Protein AF-A0A2A4X1M7-F1 (afdb_monomer_lite)

Sequence (142 aa):
MALDKPILQVSHPSKVPGHSMHGDWALPGRQYSYIALLDLAKKHMPGKQAETIRFSDICAKPGDWFGEDDFSGRRYEAAEAKYPGILIHAMPNPCDRAYRMVDGRRRMEKLRRSGLEAGKFFVLEFEDCKEFIFDFLVEEDT

Organism: NCBI:txid2030880

Foldseek 3Di:
DPDPDDAAEAQDQVPDQFFWAADQRHAVPAHTKGFNVVVLCVPPVVVFFWDKDFPVQEDEQDLCNPPDRVCDDDNLVPQALVDAFEWEAPGDGNVPHRTYGRTCPSSVVVCVVVVHGIGIHGYHYPVSRVVRMGGHHHDDDD

Secondary structure (DSSP, 8-state):
----PPPEEESSGGGSSSEEEEGGGPPTT-SEEEE-HHHHHHHH-TTPPPEEEEGGGEE---TTTTSS-TTSHHHHHT--TTS-EEEEET---TT--SEEEEE-HHHHHHHHHTT-SEEEEEEEEHHHHGGGEEEEEEPP--

pLDDT: mean 91.74, std 11.04, range [36.56, 98.75]

Radius of gyration: 15.41 Å; chains: 1; bounding box: 39×28×46 Å

Structure (mmCIF, N/CA/C/O backbone):
data_AF-A0A2A4X1M7-F1
#
_entry.id   AF-A0A2A4X1M7-F1
#
loop_
_atom_site.group_PDB
_atom_site.id
_atom_site.type_symbol
_atom_site.label_atom_id
_atom_site.label_alt_id
_atom_site.label_comp_id
_atom_site.label_asym_id
_atom_site.label_entity_id
_atom_site.label_seq_id
_atom_site.pdbx_PDB_ins_code
_atom_site.Cartn_x
_atom_site.Cartn_y
_atom_site.Cartn_z
_atom_site.occupancy
_atom_site.B_iso_or_equiv
_atom_site.auth_seq_id
_atom_site.auth_comp_id
_atom_site.auth_asym_id
_atom_site.auth_atom_id
_atom_site.pdbx_PDB_model_num
ATOM 1 N N . MET A 1 1 ? -9.992 9.495 -25.592 1.00 36.56 1 MET A N 1
ATOM 2 C CA . MET A 1 1 ? -8.634 9.638 -26.155 1.00 36.56 1 MET A CA 1
ATOM 3 C C . MET A 1 1 ? -7.669 9.222 -25.064 1.00 36.56 1 MET A C 1
ATOM 5 O O . MET A 1 1 ? -7.683 9.853 -24.014 1.00 36.56 1 MET A O 1
ATOM 9 N N . ALA A 1 2 ? -6.946 8.116 -25.242 1.00 41.75 2 ALA A N 1
ATOM 10 C CA . ALA A 1 2 ? -5.880 7.756 -24.315 1.00 41.75 2 ALA A CA 1
ATOM 11 C C . ALA A 1 2 ? -4.795 8.826 -24.462 1.00 41.75 2 ALA A C 1
ATOM 13 O O . ALA A 1 2 ? -4.277 9.031 -25.555 1.00 41.75 2 ALA A O 1
ATOM 14 N N . LEU A 1 3 ? -4.548 9.589 -23.400 1.00 46.81 3 LEU A N 1
ATOM 15 C CA . LEU A 1 3 ? -3.364 10.433 -23.336 1.00 46.81 3 LEU A CA 1
ATOM 16 C C . LEU A 1 3 ? -2.173 9.477 -23.378 1.00 46.81 3 LEU A C 1
ATOM 18 O O . LEU A 1 3 ? -2.014 8.699 -22.437 1.00 46.81 3 LEU A O 1
ATOM 22 N N . ASP A 1 4 ? -1.393 9.519 -24.462 1.00 57.06 4 ASP A N 1
ATOM 23 C CA . ASP A 1 4 ? -0.066 8.901 -24.556 1.00 57.06 4 ASP A CA 1
ATOM 24 C C . ASP A 1 4 ? 0.813 9.535 -23.475 1.00 57.06 4 ASP A C 1
ATOM 26 O O . ASP A 1 4 ? 1.529 10.516 -23.688 1.00 57.06 4 ASP A O 1
ATOM 30 N N . LYS A 1 5 ? 0.678 9.038 -22.246 1.00 64.25 5 LYS A N 1
ATOM 31 C CA . LYS A 1 5 ? 1.596 9.371 -21.171 1.00 64.25 5 LYS A CA 1
ATOM 32 C C . LYS A 1 5 ? 2.895 8.640 -21.499 1.00 64.25 5 LYS A C 1
ATOM 34 O O . LYS A 1 5 ? 2.849 7.423 -21.681 1.00 64.25 5 LYS A O 1
ATOM 39 N N . PRO A 1 6 ? 4.029 9.350 -21.596 1.00 75.25 6 PRO A N 1
ATOM 40 C CA . PRO A 1 6 ? 5.301 8.702 -21.860 1.00 75.25 6 PRO A CA 1
ATOM 41 C C . PRO A 1 6 ? 5.562 7.642 -20.787 1.00 75.25 6 PRO A C 1
ATOM 43 O O . PRO A 1 6 ? 5.338 7.887 -19.598 1.00 75.25 6 PRO A O 1
ATOM 46 N N . ILE A 1 7 ? 6.008 6.462 -21.218 1.00 84.69 7 ILE A N 1
ATOM 47 C CA . ILE A 1 7 ? 6.389 5.381 -20.308 1.00 84.69 7 ILE A CA 1
ATOM 48 C C . ILE A 1 7 ? 7.577 5.870 -19.476 1.00 84.69 7 ILE A C 1
ATOM 50 O O . ILE A 1 7 ? 8.584 6.319 -20.024 1.00 84.69 7 ILE A O 1
ATOM 54 N N . LEU A 1 8 ? 7.447 5.809 -18.151 1.00 89.00 8 LEU A N 1
ATOM 55 C CA . LEU A 1 8 ? 8.491 6.252 -17.232 1.00 89.00 8 LEU A CA 1
ATOM 56 C C . LEU A 1 8 ? 9.697 5.308 -17.325 1.00 89.00 8 LEU A C 1
ATOM 58 O O . LEU A 1 8 ? 9.526 4.098 -17.235 1.00 89.00 8 LEU A O 1
ATOM 62 N N . GLN A 1 9 ? 10.906 5.850 -17.447 1.00 91.62 9 GLN A N 1
ATOM 63 C CA . GLN A 1 9 ? 12.154 5.089 -17.342 1.00 91.62 9 GLN A CA 1
ATOM 64 C C . GLN A 1 9 ? 12.781 5.338 -15.968 1.00 91.62 9 GLN A C 1
ATOM 66 O O . GLN A 1 9 ? 12.820 6.479 -15.501 1.00 91.62 9 GLN A O 1
ATOM 71 N N . VAL A 1 10 ? 13.210 4.276 -15.287 1.00 90.81 10 VAL A N 1
ATOM 72 C CA . VAL A 1 10 ? 13.863 4.360 -13.974 1.00 90.81 10 VAL A CA 1
ATOM 73 C C . VAL A 1 10 ? 15.043 3.403 -13.884 1.00 90.81 10 VAL A C 1
ATOM 75 O O . VAL A 1 10 ? 14.971 2.286 -14.376 1.00 90.81 10 VAL A O 1
ATOM 78 N N . SER A 1 11 ? 16.079 3.775 -13.138 1.00 89.75 11 SER A N 1
ATOM 79 C CA . SER A 1 11 ? 17.215 2.884 -12.858 1.00 89.75 11 SER A CA 1
ATOM 80 C C . SER A 1 11 ? 16.906 1.766 -11.856 1.00 89.75 11 SER A C 1
ATOM 82 O O . SER A 1 11 ? 17.645 0.798 -11.743 1.00 89.75 11 SER A O 1
ATOM 84 N N . HIS A 1 12 ? 15.820 1.881 -11.082 1.00 87.69 12 HIS A N 1
ATOM 85 C CA . HIS A 1 12 ? 15.408 0.840 -10.140 1.00 87.69 12 HIS A CA 1
ATOM 86 C C . HIS A 1 12 ? 13.903 0.935 -9.822 1.00 87.69 12 HIS A C 1
ATOM 88 O O . HIS A 1 12 ? 13.392 2.050 -9.665 1.00 87.69 12 HIS A O 1
ATOM 94 N N . PRO A 1 13 ? 13.172 -0.183 -9.608 1.00 86.44 13 PRO A N 1
ATOM 95 C CA . PRO A 1 13 ? 11.740 -0.158 -9.276 1.00 86.44 13 PRO A CA 1
ATOM 96 C C . PRO A 1 13 ? 11.361 0.651 -8.027 1.00 86.44 13 PRO A C 1
ATOM 98 O O . PRO A 1 13 ? 10.203 1.026 -7.861 1.00 86.44 13 PRO A O 1
ATOM 101 N N . SER A 1 14 ? 12.308 0.928 -7.126 1.00 85.38 14 SER A N 1
ATOM 102 C CA . SER A 1 14 ? 12.088 1.785 -5.948 1.00 85.38 14 SER A CA 1
ATOM 103 C C . SER A 1 14 ? 12.047 3.288 -6.269 1.00 85.38 14 SER A C 1
ATOM 105 O O . SER A 1 14 ? 11.759 4.084 -5.375 1.00 85.38 14 SER A O 1
ATOM 107 N N . LYS A 1 15 ? 12.336 3.684 -7.516 1.00 88.19 15 LYS A N 1
ATOM 108 C CA . LYS A 1 15 ? 12.396 5.084 -7.971 1.00 88.19 15 LYS A CA 1
ATOM 109 C C . LYS A 1 15 ? 11.111 5.581 -8.635 1.00 88.19 15 LYS A C 1
ATOM 111 O O . LYS A 1 15 ? 11.032 6.754 -8.984 1.00 88.19 15 LYS A O 1
ATOM 116 N N . VAL A 1 16 ? 10.101 4.727 -8.794 1.00 90.88 16 VAL A N 1
ATOM 117 C CA . VAL A 1 16 ? 8.795 5.147 -9.325 1.00 90.88 16 VAL A CA 1
ATOM 118 C C . VAL A 1 16 ? 8.044 6.027 -8.311 1.00 90.88 16 VAL A C 1
ATOM 120 O O . VAL A 1 16 ? 8.191 5.831 -7.100 1.00 90.88 16 VAL A O 1
ATOM 123 N N . PRO A 1 17 ? 7.197 6.973 -8.758 1.00 86.06 17 PRO A N 1
ATOM 124 C CA . PRO A 1 17 ? 6.463 7.873 -7.870 1.00 86.06 17 PRO A CA 1
ATOM 125 C C . PRO A 1 17 ? 5.220 7.192 -7.268 1.00 86.06 17 PRO A C 1
ATOM 127 O O . PRO A 1 17 ? 4.080 7.573 -7.537 1.00 86.06 17 PRO A O 1
ATOM 130 N N . GLY A 1 18 ? 5.433 6.167 -6.439 1.00 90.62 18 GLY A N 1
ATOM 131 C CA . GLY A 1 18 ? 4.369 5.499 -5.693 1.00 90.62 18 GLY A CA 1
ATOM 132 C C . GLY A 1 18 ? 4.628 4.018 -5.434 1.00 90.62 18 GLY A C 1
ATOM 133 O O . GLY A 1 18 ? 5.715 3.629 -5.010 1.00 90.62 18 GLY A O 1
ATOM 134 N N . HIS A 1 19 ? 3.605 3.188 -5.638 1.00 93.44 19 HIS A N 1
ATOM 135 C CA . HIS A 1 19 ? 3.683 1.755 -5.361 1.00 93.44 19 HIS A CA 1
ATOM 136 C C . HIS A 1 19 ? 4.081 0.980 -6.618 1.00 93.44 19 HIS A C 1
ATOM 138 O O . HIS A 1 19 ? 3.260 0.821 -7.517 1.00 93.44 19 HIS A O 1
ATOM 144 N N . SER A 1 20 ? 5.317 0.479 -6.673 1.00 94.88 20 SER A N 1
ATOM 145 C CA . SER A 1 20 ? 5.778 -0.383 -7.768 1.00 94.88 20 SER A CA 1
ATOM 146 C C . SER A 1 20 ? 5.126 -1.767 -7.733 1.00 94.88 20 SER A C 1
ATOM 148 O O . SER A 1 20 ? 4.873 -2.322 -6.666 1.00 94.88 20 SER A O 1
ATOM 150 N N . MET A 1 21 ? 4.879 -2.355 -8.896 1.00 94.75 21 MET A N 1
ATOM 151 C CA . MET A 1 21 ? 4.230 -3.651 -9.087 1.00 94.75 21 MET A CA 1
ATOM 152 C C . MET A 1 21 ? 4.971 -4.403 -10.192 1.00 94.75 21 MET A C 1
ATOM 154 O O . MET A 1 21 ? 4.917 -4.021 -11.360 1.00 94.75 21 MET A O 1
ATOM 158 N N . HIS A 1 22 ? 5.703 -5.440 -9.795 1.00 93.94 22 HIS A N 1
ATOM 159 C CA . HIS A 1 22 ? 6.518 -6.293 -10.661 1.00 93.94 22 HIS A CA 1
ATOM 160 C C . HIS A 1 22 ? 6.724 -7.660 -9.990 1.00 93.94 22 HIS A C 1
ATOM 162 O O . HIS A 1 22 ? 6.436 -7.805 -8.796 1.00 93.94 22 HIS A O 1
ATOM 168 N N . GLY A 1 23 ? 7.222 -8.654 -10.735 1.00 93.44 23 GLY A N 1
ATOM 169 C CA . GLY A 1 23 ? 7.370 -10.030 -10.236 1.00 93.44 23 GLY A CA 1
ATOM 170 C C . GLY A 1 23 ? 6.030 -10.590 -9.747 1.00 93.44 23 GLY A C 1
ATOM 171 O O . GLY A 1 23 ? 5.004 -10.350 -10.376 1.00 93.44 23 GLY A O 1
ATOM 172 N N . ASP A 1 24 ? 6.008 -11.224 -8.575 1.00 94.06 24 ASP A N 1
ATOM 173 C CA . ASP A 1 24 ? 4.777 -11.752 -7.954 1.00 94.06 24 ASP A CA 1
ATOM 174 C C . ASP A 1 24 ? 3.714 -10.674 -7.657 1.00 94.06 24 ASP A C 1
ATOM 176 O O . ASP 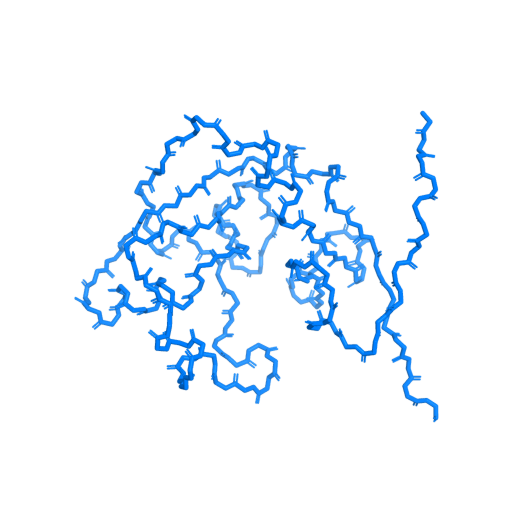A 1 24 ? 2.542 -10.970 -7.428 1.00 94.06 24 ASP A O 1
ATOM 180 N N . TRP A 1 25 ? 4.111 -9.398 -7.654 1.00 94.94 25 TRP A N 1
ATOM 181 C CA . TRP A 1 25 ? 3.227 -8.252 -7.427 1.00 94.94 25 TRP A CA 1
ATOM 182 C C . TRP A 1 25 ? 2.741 -7.601 -8.721 1.00 94.94 25 TRP A C 1
ATOM 184 O O . TRP A 1 25 ? 1.973 -6.634 -8.660 1.00 94.94 25 TRP A O 1
ATOM 194 N N . ALA A 1 26 ? 3.163 -8.098 -9.880 1.00 95.56 26 ALA A N 1
ATOM 195 C CA . ALA A 1 26 ? 2.687 -7.640 -11.174 1.00 95.56 26 ALA A CA 1
ATOM 196 C C . ALA A 1 26 ? 1.159 -7.754 -11.301 1.00 95.56 26 ALA A C 1
ATOM 198 O O . ALA A 1 26 ? 0.503 -8.557 -10.633 1.00 95.56 26 ALA A O 1
ATOM 199 N N . LEU A 1 27 ? 0.584 -6.922 -12.166 1.00 95.00 27 LEU A N 1
ATOM 200 C CA . LEU A 1 27 ? -0.792 -7.102 -12.616 1.00 95.00 27 LEU A CA 1
ATOM 201 C C . LEU A 1 27 ? -0.820 -8.067 -13.808 1.00 95.00 27 LEU A C 1
ATOM 203 O O . LEU A 1 27 ? 0.144 -8.096 -14.576 1.00 95.00 27 LEU A O 1
ATOM 207 N N . PRO A 1 28 ? -1.914 -8.824 -14.011 1.00 93.38 28 PRO A N 1
ATOM 208 C CA . PRO A 1 28 ? -2.042 -9.699 -15.170 1.00 93.38 28 PRO A CA 1
ATOM 209 C C . PRO A 1 28 ? -1.768 -8.950 -16.480 1.00 93.38 28 PRO A C 1
ATOM 211 O O . PRO A 1 28 ? -2.354 -7.899 -16.740 1.00 93.38 28 PRO A O 1
ATOM 214 N N . GLY A 1 29 ? -0.850 -9.484 -17.287 1.00 92.81 29 GLY A N 1
ATOM 215 C CA . GLY A 1 29 ? -0.455 -8.890 -18.567 1.00 92.81 29 GLY A CA 1
ATOM 216 C C . GLY A 1 29 ? 0.482 -7.679 -18.475 1.00 92.81 29 GLY A C 1
ATOM 217 O O . GLY A 1 29 ? 0.720 -7.046 -19.499 1.00 92.81 29 GLY A O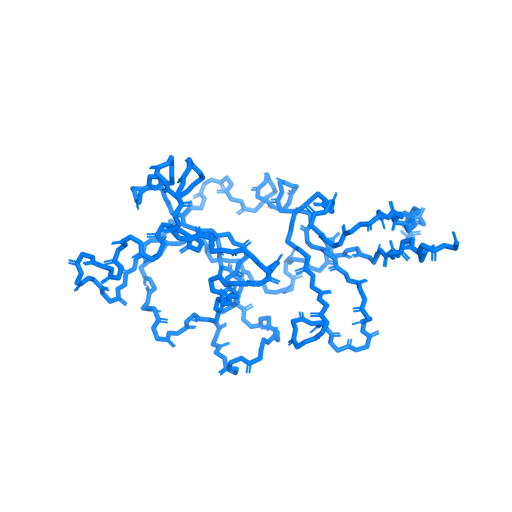 1
ATOM 218 N N . ARG A 1 30 ? 1.025 -7.341 -17.294 1.00 93.12 30 ARG A N 1
ATOM 219 C CA . ARG A 1 30 ? 1.965 -6.220 -17.114 1.00 93.12 30 ARG A CA 1
ATOM 220 C C . ARG A 1 30 ? 3.245 -6.673 -16.426 1.00 93.12 30 ARG A C 1
ATOM 222 O O . ARG A 1 30 ? 3.188 -7.175 -15.312 1.00 93.12 30 ARG A O 1
ATOM 229 N N . GLN A 1 31 ? 4.402 -6.442 -17.044 1.00 91.94 31 GLN A N 1
ATOM 230 C CA . GLN A 1 31 ? 5.694 -6.787 -16.436 1.00 91.94 31 GLN A CA 1
ATOM 231 C C . GLN A 1 31 ? 6.093 -5.794 -15.330 1.00 91.94 31 GLN A C 1
ATOM 233 O O . GLN A 1 31 ? 6.424 -6.201 -14.216 1.00 91.94 31 GLN A O 1
ATOM 238 N N . TYR A 1 32 ? 6.010 -4.495 -15.630 1.00 94.19 32 TYR A N 1
ATOM 239 C CA . TYR A 1 32 ? 6.382 -3.399 -14.738 1.00 94.19 32 TYR A CA 1
ATOM 240 C C . TYR A 1 32 ? 5.308 -2.317 -14.771 1.00 94.19 32 TYR A C 1
ATOM 242 O O . TYR A 1 32 ? 5.045 -1.709 -15.806 1.00 94.19 32 TYR A O 1
ATOM 250 N N . SER A 1 33 ? 4.680 -2.069 -13.625 1.00 95.56 33 SER A N 1
ATOM 251 C CA . SER A 1 33 ? 3.691 -1.000 -13.476 1.00 95.56 33 SER A CA 1
ATOM 252 C C . SER A 1 33 ? 3.761 -0.369 -12.093 1.00 95.56 33 SER A C 1
ATOM 254 O O . SER A 1 33 ? 4.283 -0.964 -11.152 1.00 95.56 33 SER A O 1
ATOM 256 N N . TYR A 1 34 ? 3.259 0.847 -11.935 1.00 96.06 34 TYR A N 1
ATOM 257 C CA . TYR A 1 34 ? 3.179 1.499 -10.634 1.00 96.06 34 TYR A CA 1
ATOM 258 C C . TYR A 1 34 ? 1.854 2.228 -10.456 1.00 96.06 34 TYR A C 1
ATOM 260 O O . TYR A 1 34 ? 1.209 2.621 -11.425 1.00 96.06 34 TYR A O 1
ATOM 268 N N . ILE A 1 35 ? 1.463 2.412 -9.197 1.00 96.19 35 ILE A N 1
ATOM 269 C CA . ILE A 1 35 ? 0.315 3.238 -8.819 1.00 96.19 35 ILE A CA 1
ATOM 270 C C . ILE A 1 35 ? 0.830 4.604 -8.381 1.00 96.19 35 ILE A C 1
ATOM 272 O O . ILE A 1 35 ? 1.604 4.679 -7.421 1.00 96.19 35 ILE A O 1
ATOM 276 N N . ALA A 1 36 ? 0.377 5.675 -9.033 1.00 95.81 36 ALA A N 1
ATOM 277 C CA . ALA A 1 36 ? 0.648 7.053 -8.619 1.00 95.81 36 ALA A CA 1
ATOM 278 C C . ALA A 1 36 ? -0.143 7.404 -7.343 1.00 95.81 36 ALA A C 1
ATOM 280 O O . ALA A 1 36 ? -1.188 8.054 -7.385 1.00 95.81 36 ALA A O 1
ATOM 281 N N . LEU A 1 37 ? 0.344 6.936 -6.188 1.00 93.75 37 LEU A N 1
ATOM 282 C CA . LEU A 1 37 ? -0.393 6.978 -4.918 1.00 93.75 37 LEU A CA 1
ATOM 283 C C . LEU A 1 37 ? -0.795 8.381 -4.473 1.00 93.75 37 LEU A C 1
ATOM 285 O O . LEU A 1 37 ? -1.867 8.542 -3.899 1.00 93.75 37 LEU A O 1
ATOM 289 N N . LEU A 1 38 ? 0.047 9.388 -4.717 1.00 93.69 38 LEU A N 1
ATOM 290 C CA . LEU A 1 38 ? -0.264 10.758 -4.315 1.00 93.69 38 LEU A CA 1
ATOM 291 C C . LEU A 1 38 ? -1.479 11.302 -5.077 1.00 93.69 38 LEU A C 1
ATOM 293 O O . LEU A 1 38 ? -2.339 11.940 -4.476 1.00 93.69 38 LEU A O 1
ATOM 297 N N . ASP A 1 39 ? -1.562 11.033 -6.379 1.00 95.44 39 ASP A N 1
ATOM 298 C CA . ASP A 1 39 ? -2.664 11.502 -7.220 1.00 95.44 39 ASP A CA 1
ATOM 299 C C . ASP A 1 39 ? -3.947 10.719 -6.930 1.00 95.44 39 ASP A C 1
ATOM 301 O O . ASP A 1 39 ? -5.014 11.318 -6.774 1.00 95.44 39 ASP A O 1
ATOM 305 N N . LEU A 1 40 ? -3.821 9.402 -6.735 1.00 95.38 40 LEU A N 1
ATOM 306 C CA . LEU A 1 40 ? -4.913 8.542 -6.281 1.00 95.38 40 LEU A CA 1
ATOM 307 C C . LEU A 1 40 ? -5.491 9.041 -4.946 1.00 95.38 40 LEU A C 1
ATOM 309 O O . LEU A 1 40 ? -6.701 9.235 -4.815 1.00 95.38 40 LEU A O 1
ATOM 313 N N . ALA A 1 41 ? -4.624 9.305 -3.963 1.00 94.69 41 ALA A N 1
ATOM 314 C CA . ALA A 1 41 ? -5.020 9.794 -2.647 1.00 94.69 41 ALA A CA 1
ATOM 315 C C . ALA A 1 41 ? -5.707 11.162 -2.732 1.00 94.69 41 ALA A C 1
ATOM 317 O O . ALA A 1 41 ? -6.769 11.351 -2.140 1.00 94.69 41 ALA A O 1
ATOM 318 N N . LYS A 1 42 ? -5.152 12.105 -3.505 1.00 95.75 42 LYS A N 1
ATOM 319 C CA . LYS A 1 42 ? -5.754 13.432 -3.712 1.00 95.75 42 LYS A CA 1
ATOM 320 C C . LYS A 1 42 ? -7.164 13.351 -4.294 1.00 95.75 42 LYS A C 1
ATOM 322 O O . LYS A 1 42 ? -8.002 14.161 -3.909 1.00 95.75 42 LYS A O 1
ATOM 327 N N . LYS A 1 43 ? -7.424 12.403 -5.200 1.00 96.62 43 LYS A N 1
ATOM 328 C CA . LYS A 1 43 ? -8.739 12.255 -5.838 1.00 96.62 43 LYS A CA 1
ATOM 329 C C . LYS A 1 43 ? -9.752 11.529 -4.949 1.00 96.62 43 LYS A C 1
ATOM 331 O O . LYS A 1 43 ? -10.887 11.984 -4.857 1.00 96.62 43 LYS A O 1
ATOM 336 N N . HIS A 1 44 ? -9.362 10.435 -4.292 1.00 95.44 44 HIS A N 1
ATOM 337 C CA . HIS A 1 44 ? -10.327 9.512 -3.671 1.00 95.44 44 HIS A CA 1
ATOM 338 C C . HIS A 1 44 ? -10.377 9.529 -2.138 1.00 95.44 44 HIS A C 1
ATOM 340 O O . HIS A 1 44 ? -11.292 8.946 -1.556 1.00 95.44 44 HIS A O 1
ATOM 346 N N . MET A 1 45 ? -9.420 10.160 -1.455 1.00 94.94 45 MET A N 1
ATOM 347 C CA . MET A 1 45 ? -9.405 10.203 0.014 1.00 94.94 45 MET A CA 1
ATOM 348 C C . MET A 1 45 ? -10.098 11.407 0.675 1.00 94.94 45 MET A C 1
ATOM 350 O O . MET A 1 45 ? -10.477 11.253 1.839 1.00 94.94 45 MET A O 1
ATOM 354 N N . PRO A 1 46 ? -10.293 12.586 0.044 1.00 96.25 46 PRO A N 1
ATOM 355 C CA . PRO A 1 46 ? -10.998 13.688 0.697 1.00 96.25 46 PRO A CA 1
ATOM 356 C C . PRO A 1 46 ? -12.379 13.272 1.227 1.00 96.25 46 PRO A C 1
ATOM 358 O O . PRO A 1 46 ? -13.203 12.733 0.496 1.00 96.25 46 PRO A O 1
ATOM 361 N N . GLY A 1 47 ? -12.622 13.495 2.523 1.00 95.44 47 GLY A N 1
ATOM 362 C CA . GLY A 1 47 ? -13.880 13.138 3.197 1.00 95.44 47 GLY A CA 1
ATOM 363 C C . GLY A 1 47 ? -14.068 11.645 3.500 1.00 95.44 47 GLY A C 1
ATOM 364 O O . GLY A 1 47 ? -15.001 11.287 4.221 1.00 95.44 47 GLY A O 1
ATOM 365 N N . LYS A 1 48 ? -13.183 10.770 3.012 1.00 96.31 48 LYS A N 1
ATOM 366 C CA . LYS A 1 48 ? -13.253 9.331 3.265 1.00 96.31 48 LYS A CA 1
ATOM 367 C C . LYS A 1 48 ? -12.840 9.014 4.701 1.00 96.31 48 LYS A C 1
ATOM 369 O O . LYS A 1 48 ? -11.902 9.601 5.235 1.00 96.31 48 LYS A O 1
ATOM 374 N N . GLN A 1 49 ? -13.534 8.067 5.324 1.00 97.38 49 GLN A N 1
ATOM 375 C CA . GLN A 1 49 ? -13.212 7.581 6.665 1.00 97.38 49 GLN A CA 1
ATOM 376 C C . GLN A 1 49 ? -12.360 6.315 6.585 1.00 97.38 49 GLN A C 1
ATOM 378 O O . GLN A 1 49 ? -12.508 5.517 5.662 1.00 97.38 49 GLN A O 1
ATOM 383 N N . ALA A 1 50 ? -11.464 6.140 7.554 1.00 97.88 50 ALA A N 1
ATOM 384 C CA . ALA A 1 50 ? -10.649 4.938 7.644 1.00 97.88 50 ALA A CA 1
ATOM 385 C C . ALA A 1 50 ? -11.416 3.789 8.316 1.00 97.88 50 ALA A C 1
ATOM 387 O O . ALA A 1 50 ? -12.033 3.943 9.376 1.00 97.88 50 ALA A O 1
ATOM 388 N N . GLU A 1 51 ? -11.293 2.607 7.734 1.00 98.31 51 GLU A N 1
ATOM 389 C CA . GLU A 1 51 ? -11.940 1.374 8.166 1.00 98.31 51 GLU A CA 1
ATOM 390 C C . GLU A 1 51 ? -10.980 0.525 8.998 1.00 98.31 51 GLU A C 1
ATOM 392 O O . GLU A 1 51 ? -9.761 0.607 8.843 1.00 98.31 51 GLU A O 1
ATOM 397 N N . THR A 1 52 ? -11.518 -0.274 9.923 1.00 98.56 52 THR A N 1
ATOM 398 C CA . THR A 1 52 ? -10.709 -1.241 10.677 1.00 98.56 52 THR A CA 1
ATOM 399 C C . THR A 1 52 ? -10.620 -2.536 9.881 1.00 98.56 52 THR A C 1
ATOM 401 O O . THR A 1 52 ? -11.636 -3.200 9.708 1.00 98.56 52 THR A O 1
ATOM 404 N N . ILE A 1 53 ? -9.418 -2.915 9.451 1.00 98.69 53 ILE A N 1
ATOM 405 C CA . ILE A 1 53 ? -9.180 -4.121 8.647 1.00 98.69 53 ILE A CA 1
ATOM 406 C C . ILE A 1 53 ? -8.243 -5.060 9.404 1.00 98.69 53 ILE A C 1
ATOM 408 O O . ILE A 1 53 ? -7.247 -4.613 9.988 1.00 98.69 53 ILE A O 1
ATOM 412 N N . ARG A 1 54 ? -8.559 -6.360 9.403 1.00 98.62 54 ARG A N 1
ATOM 413 C CA . ARG A 1 54 ? -7.705 -7.391 10.006 1.00 98.62 54 ARG A CA 1
ATOM 414 C C . ARG A 1 54 ? -6.476 -7.623 9.145 1.00 98.62 54 ARG A C 1
ATOM 416 O O . ARG A 1 54 ? -6.557 -7.689 7.922 1.00 98.62 54 ARG A O 1
ATOM 423 N N . PHE A 1 55 ? -5.333 -7.831 9.780 1.00 98.44 55 PHE A N 1
ATOM 424 C CA . PHE A 1 55 ? -4.072 -8.069 9.079 1.00 98.44 55 PHE A CA 1
ATOM 425 C C . PHE A 1 55 ? -4.048 -9.403 8.320 1.00 98.44 55 PHE A C 1
ATOM 427 O O . PHE A 1 55 ? -3.293 -9.543 7.358 1.00 98.44 55 PHE A O 1
ATOM 434 N N . SER A 1 56 ? -4.891 -10.368 8.706 1.00 98.00 56 SER A N 1
ATOM 435 C CA . SER A 1 56 ? -5.105 -11.619 7.963 1.00 98.00 56 SER A CA 1
ATOM 436 C C . SER A 1 56 ? -5.662 -11.393 6.559 1.00 98.00 56 SER A C 1
ATOM 438 O O . SER A 1 56 ? -5.367 -12.170 5.657 1.00 98.00 56 SER A O 1
ATOM 440 N N . ASP A 1 57 ? -6.416 -10.310 6.367 1.00 98.56 57 ASP A N 1
ATOM 441 C CA . ASP A 1 57 ? -7.153 -10.027 5.134 1.00 98.56 57 ASP A CA 1
ATOM 442 C C . ASP A 1 57 ? -6.313 -9.182 4.150 1.00 98.56 57 ASP A C 1
ATOM 444 O O . ASP A 1 57 ? -6.750 -8.888 3.038 1.00 98.56 57 ASP A O 1
ATOM 448 N N . ILE A 1 58 ? -5.089 -8.799 4.541 1.00 98.62 58 ILE A N 1
ATOM 449 C CA . ILE A 1 58 ? -4.218 -7.877 3.802 1.00 98.62 58 ILE A CA 1
ATOM 450 C C . ILE A 1 58 ? -2.975 -8.592 3.273 1.00 98.62 58 ILE A C 1
ATOM 452 O O . ILE A 1 58 ? -2.200 -9.148 4.048 1.00 98.62 58 ILE A O 1
ATOM 456 N N . CYS A 1 59 ? -2.719 -8.527 1.971 1.00 98.12 59 CYS A N 1
ATOM 457 C CA . CYS A 1 59 ? -1.435 -8.898 1.385 1.00 98.12 59 CYS A CA 1
ATOM 458 C C . CYS A 1 59 ? -0.496 -7.689 1.389 1.00 98.12 59 CYS A C 1
ATOM 460 O O . CYS A 1 59 ? -0.788 -6.667 0.765 1.00 98.12 59 CYS A O 1
ATOM 462 N N . ALA A 1 60 ? 0.644 -7.798 2.073 1.00 96.25 60 ALA A N 1
ATOM 463 C CA . ALA A 1 60 ? 1.674 -6.763 2.120 1.00 96.25 60 ALA A CA 1
ATOM 464 C C . ALA A 1 60 ? 3.029 -7.326 1.678 1.00 96.25 60 ALA A C 1
ATOM 466 O O . ALA A 1 60 ? 3.342 -8.482 1.953 1.00 96.25 60 ALA A O 1
ATOM 467 N N . LYS A 1 61 ? 3.837 -6.496 1.007 1.00 92.50 61 LYS A N 1
ATOM 468 C CA . LYS A 1 61 ? 5.190 -6.869 0.569 1.00 92.50 61 LYS A CA 1
ATOM 469 C C . LYS A 1 61 ? 6.058 -7.302 1.760 1.00 92.50 61 LYS A C 1
ATOM 471 O O . LYS A 1 61 ? 5.972 -6.652 2.807 1.00 92.50 61 LYS A O 1
ATOM 476 N N . PRO A 1 62 ? 6.929 -8.314 1.614 1.00 87.12 62 PRO A N 1
ATOM 477 C CA . PRO A 1 62 ? 7.772 -8.812 2.704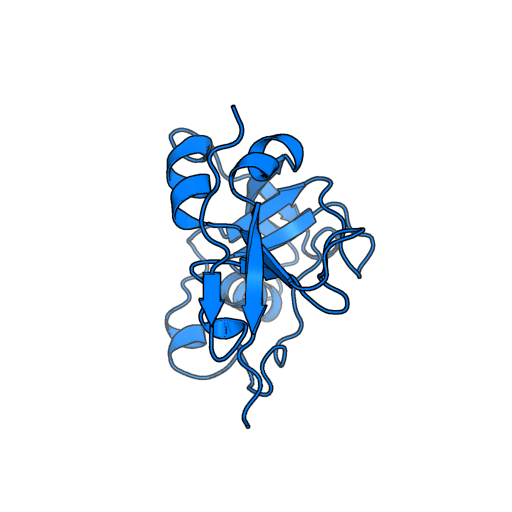 1.00 87.12 62 PRO A CA 1
ATOM 478 C C . PRO A 1 62 ? 8.822 -7.777 3.123 1.00 87.12 62 PRO A C 1
ATOM 480 O O . PRO A 1 62 ? 9.222 -6.946 2.308 1.00 87.12 62 PRO A O 1
ATOM 483 N N . GLY A 1 63 ? 9.238 -7.788 4.393 1.00 81.50 63 GLY A N 1
ATOM 484 C CA . GLY A 1 63 ? 10.105 -6.757 4.990 1.00 81.50 63 GLY A CA 1
ATOM 485 C C . GLY A 1 63 ? 11.408 -6.491 4.230 1.00 81.50 63 GLY A C 1
ATOM 486 O O . GLY A 1 63 ? 11.893 -5.374 4.258 1.00 81.50 63 GLY A O 1
ATOM 487 N N . ASP A 1 64 ? 11.896 -7.459 3.470 1.00 83.25 64 ASP A N 1
ATOM 488 C CA . ASP A 1 64 ? 13.123 -7.450 2.672 1.00 83.25 64 ASP A CA 1
ATOM 489 C C . ASP A 1 64 ? 12.894 -7.202 1.167 1.00 83.25 64 ASP A C 1
ATOM 491 O O . ASP A 1 64 ? 13.775 -7.457 0.354 1.00 83.25 64 ASP A O 1
ATOM 495 N N . TRP A 1 65 ? 11.728 -6.678 0.766 1.00 80.44 65 TRP A N 1
ATOM 496 C CA . TRP A 1 65 ? 11.318 -6.528 -0.646 1.00 80.44 65 TRP A CA 1
ATOM 497 C C . TRP A 1 65 ? 12.346 -5.866 -1.590 1.00 80.44 65 TRP A C 1
ATOM 499 O O . TRP A 1 65 ? 12.322 -6.126 -2.789 1.00 80.44 65 TRP A O 1
ATOM 509 N N . PHE A 1 66 ? 13.229 -5.000 -1.084 1.00 77.00 66 PHE A N 1
ATOM 510 C CA . PHE A 1 66 ? 14.294 -4.362 -1.873 1.00 77.00 66 PHE A CA 1
ATOM 511 C C . PHE A 1 66 ? 15.708 -4.792 -1.444 1.00 77.00 66 PHE A C 1
ATOM 513 O O . PHE A 1 66 ? 16.661 -4.055 -1.669 1.00 77.00 66 PHE A O 1
ATOM 520 N N . GLY A 1 67 ? 15.849 -5.954 -0.803 1.00 75.31 67 GLY A N 1
ATOM 521 C CA . GLY A 1 67 ? 17.129 -6.463 -0.301 1.00 75.31 67 GLY A CA 1
ATOM 522 C C . GLY A 1 67 ? 17.597 -5.836 1.018 1.00 75.31 67 GLY A C 1
ATOM 523 O O . GLY A 1 67 ? 18.683 -6.154 1.489 1.00 75.31 67 GLY A O 1
ATOM 524 N N . GLU A 1 68 ? 16.781 -4.977 1.635 1.00 75.06 68 GLU A N 1
ATOM 525 C CA . GLU A 1 68 ? 17.058 -4.317 2.917 1.00 75.06 68 GLU A CA 1
ATOM 526 C C . GLU A 1 68 ? 15.889 -4.513 3.889 1.00 75.06 68 GLU A C 1
ATOM 528 O O . GLU A 1 68 ? 14.732 -4.524 3.465 1.00 75.06 68 GLU A O 1
ATOM 533 N N . ASP A 1 69 ? 16.177 -4.613 5.192 1.00 80.94 69 ASP A N 1
ATOM 534 C CA . ASP A 1 69 ? 15.149 -4.698 6.235 1.00 80.94 69 ASP A CA 1
ATOM 535 C C . ASP A 1 69 ? 14.358 -3.382 6.360 1.00 80.94 69 ASP A C 1
ATOM 537 O O . ASP A 1 69 ? 14.834 -2.364 6.864 1.00 80.94 69 ASP A O 1
ATOM 541 N N . ASP A 1 70 ? 13.097 -3.407 5.934 1.00 83.56 70 ASP A N 1
ATOM 542 C CA . ASP A 1 70 ? 12.185 -2.264 5.989 1.00 83.56 70 ASP A CA 1
ATOM 543 C C . ASP A 1 70 ? 11.688 -1.939 7.408 1.00 83.56 70 ASP A C 1
ATOM 545 O O . ASP A 1 70 ? 11.061 -0.884 7.603 1.00 83.56 70 ASP A O 1
ATOM 549 N N . PHE A 1 71 ? 11.937 -2.829 8.376 1.00 89.81 71 PHE A N 1
ATOM 550 C CA . PHE A 1 71 ? 11.451 -2.767 9.757 1.00 89.81 71 PHE A CA 1
ATOM 551 C C . PHE A 1 71 ? 12.510 -2.353 10.781 1.00 89.81 71 PHE A C 1
ATOM 553 O O . PHE A 1 71 ? 12.290 -2.479 11.990 1.00 89.81 71 PHE A O 1
ATOM 560 N N . SER A 1 72 ? 13.612 -1.780 10.305 1.00 87.88 72 SER A N 1
ATOM 561 C CA . SER A 1 72 ? 14.604 -1.085 11.117 1.00 87.88 72 SER A CA 1
ATOM 562 C C . SER A 1 72 ? 14.950 0.294 10.534 1.00 87.88 72 SER A C 1
ATOM 564 O O . SER A 1 72 ? 14.533 0.681 9.436 1.00 87.88 72 SER A O 1
ATOM 566 N N . GLY A 1 73 ? 15.648 1.104 11.333 1.00 89.81 73 GLY A N 1
ATOM 567 C CA . GLY A 1 73 ? 16.148 2.420 10.939 1.00 89.81 73 GLY A CA 1
ATOM 568 C C . GLY A 1 73 ? 15.096 3.531 10.833 1.00 89.81 73 GLY A C 1
ATOM 569 O O . GLY A 1 73 ? 13.913 3.374 11.151 1.00 89.81 73 GLY A O 1
ATOM 570 N N . ARG A 1 74 ? 15.547 4.693 10.340 1.00 91.50 74 ARG A N 1
ATOM 571 C CA . ARG A 1 74 ? 14.803 5.967 10.402 1.00 91.50 74 ARG A CA 1
ATOM 572 C C . ARG A 1 74 ? 13.406 5.905 9.788 1.00 91.50 74 ARG A C 1
ATOM 574 O O . ARG A 1 74 ? 12.480 6.514 10.311 1.00 91.50 74 ARG A O 1
ATOM 581 N N . ARG A 1 75 ? 13.232 5.185 8.672 1.00 89.81 75 ARG A N 1
ATOM 582 C CA . ARG A 1 75 ? 11.923 5.083 8.000 1.00 89.81 75 ARG A CA 1
ATOM 583 C C . ARG A 1 75 ? 10.922 4.288 8.834 1.00 89.81 75 ARG A C 1
ATOM 585 O O . ARG A 1 75 ? 9.748 4.647 8.862 1.00 89.81 75 ARG A O 1
ATOM 592 N N . TYR A 1 76 ? 11.373 3.220 9.494 1.00 93.50 76 TYR A N 1
ATOM 593 C CA . TYR A 1 76 ? 10.547 2.460 10.425 1.00 93.50 76 TYR A CA 1
ATOM 594 C C . TYR A 1 76 ? 10.237 3.283 11.673 1.00 93.50 76 TYR A C 1
ATOM 596 O O . TYR A 1 76 ? 9.069 3.430 12.025 1.00 93.50 76 TYR A O 1
ATOM 604 N N . GLU A 1 77 ? 11.238 3.904 12.291 1.00 94.00 77 GLU A N 1
ATOM 605 C CA . GLU A 1 77 ? 11.071 4.755 13.476 1.00 94.00 77 GLU A CA 1
ATOM 606 C C . GLU A 1 77 ? 10.076 5.898 13.233 1.00 94.00 77 GLU A C 1
ATOM 608 O O . GLU A 1 77 ? 9.122 6.037 14.000 1.00 94.00 77 GLU A O 1
ATOM 613 N N . ALA A 1 78 ? 10.199 6.611 12.110 1.00 95.00 78 ALA A N 1
ATOM 614 C CA . ALA A 1 78 ? 9.322 7.723 11.735 1.00 95.00 78 ALA A CA 1
ATOM 615 C C . ALA A 1 78 ? 7.888 7.310 11.343 1.00 95.00 78 ALA A C 1
ATOM 617 O O . ALA A 1 78 ? 7.006 8.157 11.236 1.00 95.00 78 ALA A O 1
ATOM 618 N N . ALA A 1 79 ? 7.621 6.022 11.108 1.00 95.50 79 ALA A N 1
ATOM 619 C CA . ALA A 1 79 ? 6.295 5.555 10.716 1.00 95.50 79 ALA A CA 1
ATOM 620 C C . ALA A 1 79 ? 5.328 5.558 11.917 1.00 95.50 79 ALA A C 1
ATOM 622 O O . ALA A 1 79 ? 5.291 4.609 12.699 1.00 95.50 79 ALA A O 1
ATOM 623 N N . GLU A 1 80 ? 4.539 6.614 12.092 1.00 96.50 80 GLU A N 1
ATOM 624 C CA . GLU A 1 80 ? 3.595 6.729 13.210 1.00 96.50 80 GLU A CA 1
ATOM 625 C C . GLU A 1 80 ? 2.321 5.894 12.988 1.00 96.50 80 GLU A C 1
ATOM 627 O O . GLU A 1 80 ? 1.544 6.143 12.066 1.00 96.50 80 GLU A O 1
ATOM 632 N N . ALA A 1 81 ? 2.072 4.916 13.866 1.00 95.88 81 ALA A N 1
ATOM 633 C CA . ALA A 1 81 ? 0.975 3.952 13.721 1.00 95.88 81 ALA A CA 1
ATOM 634 C C . ALA A 1 81 ? -0.438 4.557 13.856 1.00 95.88 81 ALA A C 1
ATOM 636 O O . ALA A 1 81 ? -1.413 3.916 13.474 1.00 95.88 81 ALA A O 1
ATOM 637 N N . LYS A 1 82 ? -0.556 5.796 14.358 1.00 95.62 82 LYS A N 1
ATOM 638 C CA . LYS A 1 82 ? -1.833 6.524 14.454 1.00 95.62 82 LYS A CA 1
ATOM 639 C C . LYS A 1 82 ? -2.409 6.916 13.088 1.00 95.62 82 LYS A C 1
ATOM 641 O O . LYS A 1 82 ? -3.611 7.135 12.980 1.00 95.62 82 LYS A O 1
ATOM 646 N N . TYR A 1 83 ? -1.568 7.028 12.056 1.00 96.69 83 TYR A N 1
ATOM 647 C CA . TYR A 1 83 ? -2.018 7.394 10.715 1.00 96.69 83 TYR A CA 1
ATOM 648 C C . TYR A 1 83 ? -2.450 6.149 9.930 1.00 96.69 83 TYR A C 1
ATOM 650 O O . TYR A 1 83 ? -1.645 5.221 9.812 1.00 96.69 83 TYR A O 1
ATOM 658 N N . PRO A 1 84 ? -3.654 6.125 9.331 1.00 97.44 84 PRO A N 1
ATOM 659 C CA . PRO A 1 84 ? -4.129 4.977 8.561 1.00 97.44 84 PRO A CA 1
ATOM 660 C C . PRO A 1 84 ? -3.278 4.678 7.321 1.00 97.44 84 PRO A C 1
ATOM 662 O O . PRO A 1 84 ? -2.812 5.603 6.651 1.00 97.44 84 PRO A O 1
ATOM 665 N N . GLY A 1 85 ? -3.080 3.396 7.005 1.00 97.69 85 GLY A N 1
ATOM 666 C CA . GLY A 1 85 ? -2.478 2.972 5.733 1.00 97.69 85 GLY A CA 1
ATOM 667 C C . GLY A 1 85 ? -3.458 3.072 4.558 1.00 97.69 85 GLY A C 1
ATOM 668 O O . GLY A 1 85 ? -4.599 3.503 4.733 1.00 97.69 85 GLY A O 1
ATOM 669 N N . ILE A 1 86 ? -3.036 2.625 3.373 1.00 98.31 86 ILE A N 1
ATOM 670 C CA . ILE A 1 86 ? -3.889 2.577 2.174 1.00 98.31 86 ILE A CA 1
ATOM 671 C C . ILE A 1 86 ? -3.914 1.149 1.633 1.00 98.31 86 ILE A C 1
ATOM 673 O O . ILE A 1 86 ?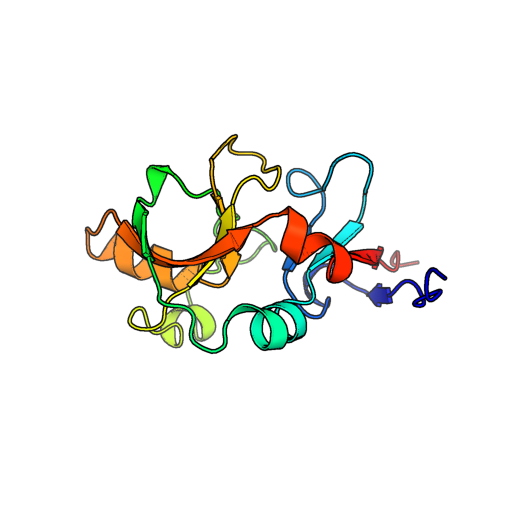 -2.866 0.527 1.407 1.00 98.31 86 ILE A O 1
ATOM 677 N N . LEU A 1 87 ? -5.126 0.650 1.416 1.00 98.62 87 LEU A N 1
ATOM 678 C CA . LEU A 1 87 ? -5.418 -0.653 0.838 1.00 98.62 87 LEU A CA 1
ATOM 679 C C . LEU A 1 87 ? -6.222 -0.484 -0.447 1.00 98.62 87 LEU A C 1
ATOM 681 O O . LEU A 1 87 ? -7.043 0.428 -0.555 1.00 98.62 87 LEU A O 1
ATOM 685 N N . ILE A 1 88 ? -6.019 -1.404 -1.385 1.00 98.44 88 ILE A N 1
ATOM 686 C CA . ILE A 1 88 ? -6.873 -1.547 -2.562 1.00 98.44 88 ILE A CA 1
ATOM 687 C C . ILE A 1 88 ? -7.600 -2.885 -2.467 1.00 98.44 88 ILE A C 1
ATOM 689 O O . ILE A 1 88 ? -6.966 -3.940 -2.379 1.00 98.44 88 ILE A O 1
ATOM 693 N N . HIS A 1 89 ? -8.924 -2.826 -2.450 1.00 98.69 89 HIS A N 1
ATOM 694 C CA . HIS A 1 89 ? -9.814 -3.975 -2.456 1.00 98.69 89 HIS A CA 1
ATOM 695 C C . HIS A 1 89 ? -9.933 -4.567 -3.866 1.00 98.69 89 HIS A C 1
ATOM 697 O O . HIS A 1 89 ? -9.896 -3.836 -4.857 1.00 98.69 89 HIS A O 1
ATOM 703 N N . ALA A 1 90 ? -10.039 -5.897 -3.949 1.00 98.00 90 ALA A N 1
ATOM 704 C CA . ALA A 1 90 ? -10.189 -6.663 -5.192 1.00 98.00 90 ALA A CA 1
ATOM 705 C C . ALA A 1 90 ? -9.047 -6.490 -6.219 1.00 98.00 90 ALA A C 1
ATOM 707 O O . ALA A 1 90 ? -9.174 -6.875 -7.381 1.00 98.00 90 ALA A O 1
ATOM 708 N N . MET A 1 91 ? -7.901 -5.945 -5.799 1.00 97.56 91 MET A N 1
ATOM 709 C CA . MET A 1 91 ? -6.709 -5.880 -6.640 1.00 97.56 91 MET A CA 1
ATOM 710 C C . MET A 1 91 ? -5.939 -7.209 -6.568 1.00 97.56 91 MET A C 1
ATOM 712 O O . MET A 1 91 ? -5.618 -7.648 -5.455 1.00 97.56 91 MET A O 1
ATOM 716 N N . PRO A 1 92 ? -5.575 -7.827 -7.715 1.00 97.00 92 PRO A N 1
ATOM 717 C CA . PRO A 1 92 ? -4.812 -9.078 -7.739 1.00 97.00 92 PRO A CA 1
ATOM 718 C C . PRO A 1 92 ? -3.570 -8.988 -6.855 1.00 97.00 92 PRO A C 1
ATOM 720 O O . PRO A 1 92 ? -2.907 -7.959 -6.857 1.00 97.00 92 PRO A O 1
ATOM 723 N N . ASN A 1 93 ? -3.222 -10.013 -6.082 1.00 97.19 93 ASN A N 1
ATOM 724 C CA . ASN A 1 93 ? -2.043 -10.010 -5.208 1.00 97.19 93 ASN A CA 1
ATOM 725 C C . ASN A 1 93 ? -1.566 -11.444 -4.936 1.00 97.19 93 ASN A C 1
ATOM 727 O O . ASN A 1 93 ? -2.377 -12.364 -5.002 1.00 97.19 93 ASN A O 1
ATOM 731 N N . PRO A 1 94 ? -0.278 -11.648 -4.616 1.00 96.38 94 PRO A N 1
ATOM 732 C CA . PRO A 1 94 ? 0.290 -12.995 -4.522 1.00 96.38 94 PRO A CA 1
ATOM 733 C C . PRO A 1 94 ? -0.185 -13.797 -3.308 1.00 96.38 94 PRO A C 1
ATOM 735 O O . PRO A 1 94 ? 0.051 -14.996 -3.239 1.00 96.38 94 PRO A O 1
ATOM 738 N N . CYS A 1 95 ? -0.842 -13.154 -2.340 1.00 96.69 95 CYS A N 1
ATOM 739 C CA . CYS A 1 95 ? -1.353 -13.834 -1.156 1.00 96.69 95 CYS A CA 1
ATOM 740 C C . CYS A 1 95 ? -2.794 -14.341 -1.323 1.00 96.69 95 CYS A C 1
ATOM 742 O O . CYS A 1 95 ? -3.323 -14.887 -0.357 1.00 96.69 95 CYS A O 1
ATOM 744 N N . ASP A 1 96 ? -3.440 -14.074 -2.467 1.00 96.31 96 ASP A N 1
ATOM 745 C CA . ASP A 1 96 ? -4.870 -14.321 -2.706 1.00 96.31 96 ASP A CA 1
ATOM 746 C C . ASP A 1 96 ? -5.776 -13.748 -1.595 1.00 96.31 96 ASP A C 1
ATOM 748 O O . ASP A 1 96 ? -6.704 -14.380 -1.094 1.00 96.31 96 ASP A O 1
ATOM 752 N N . ARG A 1 97 ? -5.453 -12.532 -1.133 1.00 98.00 97 ARG A N 1
ATOM 753 C CA . ARG A 1 97 ? -6.203 -11.838 -0.073 1.00 98.00 97 ARG A CA 1
ATOM 754 C C . ARG A 1 97 ? -7.114 -10.761 -0.647 1.00 98.00 97 ARG A C 1
ATOM 756 O O . ARG A 1 97 ? -6.829 -10.200 -1.700 1.00 98.00 97 ARG A O 1
ATOM 763 N N . ALA A 1 98 ? -8.164 -10.404 0.092 1.00 98.25 98 ALA A N 1
ATOM 764 C CA . ALA A 1 98 ? -9.128 -9.383 -0.326 1.00 98.25 98 ALA A CA 1
ATOM 765 C C . ALA A 1 98 ? -8.489 -8.001 -0.562 1.00 98.25 98 ALA A C 1
ATOM 767 O O . ALA A 1 98 ? -8.917 -7.263 -1.454 1.00 98.25 98 ALA A O 1
ATOM 768 N N . TYR A 1 99 ? -7.459 -7.654 0.219 1.00 98.75 99 TYR A N 1
ATOM 769 C CA . TYR A 1 99 ? -6.826 -6.339 0.174 1.00 98.75 99 TYR A CA 1
ATOM 770 C C . TYR A 1 99 ? -5.348 -6.418 -0.209 1.00 98.75 99 TYR A C 1
ATOM 772 O O . TYR A 1 99 ? -4.556 -7.096 0.448 1.00 98.75 99 TYR A O 1
ATOM 780 N N . ARG A 1 100 ? -4.938 -5.633 -1.209 1.00 98.25 100 ARG A N 1
ATOM 781 C CA . ARG A 1 100 ? -3.526 -5.354 -1.499 1.00 98.25 100 ARG A CA 1
ATOM 782 C C . ARG A 1 100 ? -3.086 -4.105 -0.739 1.00 98.25 100 ARG A C 1
ATOM 784 O O . ARG A 1 100 ? -3.668 -3.035 -0.909 1.00 98.25 100 ARG A O 1
ATOM 791 N N . MET A 1 101 ? -2.032 -4.209 0.066 1.00 98.12 101 MET A N 1
ATOM 792 C CA . MET A 1 101 ? -1.438 -3.048 0.723 1.00 98.12 101 MET A CA 1
ATOM 793 C C . MET A 1 101 ? -0.554 -2.267 -0.236 1.00 98.12 101 MET A C 1
ATOM 795 O O . MET A 1 101 ? 0.432 -2.794 -0.755 1.00 98.12 101 MET A O 1
ATOM 799 N N . VAL A 1 102 ? -0.866 -0.983 -0.391 1.00 97.12 102 VAL A N 1
ATOM 800 C CA . VAL A 1 102 ? -0.086 -0.078 -1.23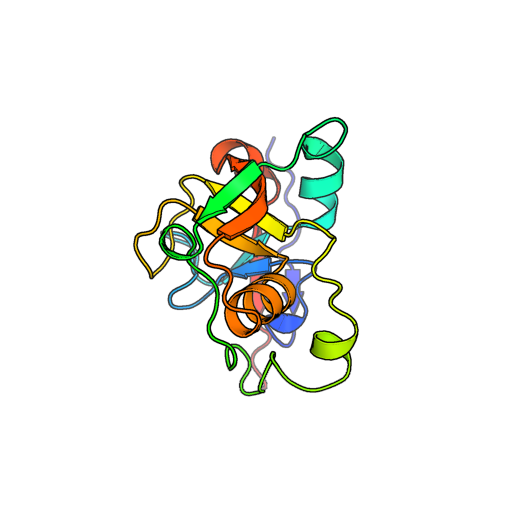8 1.00 97.12 102 VAL A CA 1
ATOM 801 C C . VAL A 1 102 ? 0.684 0.965 -0.436 1.00 97.12 102 VAL A C 1
ATOM 803 O O . VAL A 1 102 ? 1.745 1.401 -0.878 1.00 97.12 102 VAL A O 1
ATOM 806 N N . ASP A 1 103 ? 0.228 1.268 0.782 1.00 96.00 103 ASP A N 1
ATOM 807 C CA . ASP A 1 103 ? 0.926 2.103 1.759 1.00 96.00 103 ASP A CA 1
ATOM 808 C C . ASP A 1 103 ? 0.620 1.651 3.203 1.00 96.00 103 ASP A C 1
ATOM 810 O O . ASP A 1 103 ? -0.439 1.099 3.496 1.00 96.00 103 ASP A O 1
ATOM 814 N N . GLY A 1 104 ? 1.549 1.909 4.128 1.00 95.69 104 GLY A N 1
ATOM 815 C CA . GLY A 1 104 ? 1.344 1.675 5.562 1.00 95.69 104 GLY A CA 1
ATOM 816 C C . GLY A 1 104 ? 2.016 0.436 6.145 1.00 95.69 104 GLY A C 1
ATOM 817 O O . GLY A 1 104 ? 1.849 0.172 7.333 1.00 95.69 104 GLY A O 1
ATOM 818 N N . ARG A 1 105 ? 2.844 -0.281 5.377 1.00 95.12 105 ARG A N 1
ATOM 819 C CA . ARG A 1 105 ? 3.492 -1.533 5.813 1.00 95.12 105 ARG A CA 1
ATOM 820 C C . ARG A 1 105 ? 4.208 -1.436 7.162 1.00 95.12 105 ARG A C 1
ATOM 822 O O . ARG A 1 105 ? 3.959 -2.241 8.051 1.00 95.12 105 ARG A O 1
ATOM 829 N N . ARG A 1 106 ? 5.052 -0.419 7.344 1.00 95.12 106 ARG A N 1
ATOM 830 C CA . ARG A 1 106 ? 5.784 -0.186 8.604 1.00 95.12 106 ARG A CA 1
ATOM 831 C C . ARG A 1 106 ? 4.859 0.100 9.788 1.00 95.12 106 ARG A C 1
ATOM 833 O O . ARG A 1 106 ? 5.139 -0.318 10.904 1.00 95.12 106 ARG A O 1
ATOM 840 N N . ARG A 1 107 ? 3.753 0.808 9.541 1.00 97.06 107 ARG A N 1
ATOM 841 C CA . ARG A 1 107 ? 2.744 1.125 10.563 1.00 97.06 107 ARG A CA 1
ATOM 842 C C . ARG A 1 107 ? 1.988 -0.134 10.970 1.00 97.06 107 ARG A C 1
ATOM 844 O O . ARG A 1 107 ? 1.846 -0.383 12.161 1.00 97.06 107 ARG A O 1
ATOM 851 N N . MET A 1 108 ? 1.591 -0.958 9.998 1.00 97.44 108 MET A N 1
ATOM 852 C CA . MET A 1 108 ? 1.004 -2.272 10.261 1.00 97.44 108 MET A CA 1
ATOM 853 C C . MET A 1 108 ? 1.956 -3.156 11.073 1.00 97.44 108 MET A C 1
ATOM 855 O O . MET A 1 108 ? 1.528 -3.760 12.048 1.00 97.44 108 MET A O 1
ATOM 859 N N . GLU A 1 109 ? 3.243 -3.193 10.725 1.00 96.50 109 GLU A N 1
ATOM 860 C CA . GLU A 1 109 ? 4.228 -3.987 11.464 1.00 96.50 109 GLU A CA 1
ATOM 861 C C . GLU A 1 109 ? 4.371 -3.533 12.925 1.00 96.50 109 GLU A C 1
ATOM 863 O O . GLU A 1 109 ? 4.381 -4.367 13.828 1.00 96.50 109 GLU A O 1
ATOM 868 N N . LYS A 1 110 ? 4.389 -2.220 13.193 1.00 96.88 110 LYS A N 1
ATOM 869 C CA . LYS A 1 110 ? 4.376 -1.703 14.574 1.00 96.88 110 LYS A CA 1
ATOM 870 C C . LYS A 1 110 ? 3.153 -2.175 15.357 1.00 96.88 110 LYS A C 1
ATOM 872 O O . LYS A 1 110 ? 3.297 -2.605 16.498 1.00 96.88 110 LYS A O 1
ATOM 877 N N . LEU A 1 111 ? 1.971 -2.125 14.740 1.00 97.44 111 LEU A N 1
ATOM 878 C CA . LEU A 1 111 ? 0.729 -2.594 15.360 1.00 97.44 111 LEU A CA 1
ATOM 879 C C . LEU A 1 111 ? 0.789 -4.106 15.650 1.00 97.44 111 LEU A C 1
ATOM 881 O O . LEU A 1 111 ? 0.456 -4.527 16.759 1.00 97.44 111 LEU A O 1
ATOM 885 N N . ARG A 1 112 ? 1.296 -4.912 14.705 1.00 96.62 112 ARG A N 1
ATOM 886 C CA . ARG A 1 112 ? 1.509 -6.360 14.899 1.00 96.62 112 ARG A CA 1
ATOM 887 C C . ARG A 1 112 ? 2.449 -6.647 16.063 1.00 96.62 112 ARG A C 1
ATOM 889 O O . ARG A 1 112 ? 2.127 -7.468 16.915 1.00 96.62 112 ARG A O 1
ATOM 896 N N . ARG A 1 113 ? 3.580 -5.941 16.144 1.00 96.00 113 ARG A N 1
ATOM 897 C CA . ARG A 1 113 ? 4.550 -6.095 17.243 1.00 96.00 113 ARG A CA 1
ATOM 898 C C . ARG A 1 113 ? 4.005 -5.641 18.596 1.00 96.00 113 ARG A C 1
ATOM 900 O O . ARG A 1 113 ? 4.468 -6.135 19.616 1.00 96.00 113 ARG A O 1
ATOM 907 N N . SER A 1 114 ? 3.006 -4.755 18.619 1.00 96.69 114 SER A N 1
ATOM 908 C CA . SER A 1 114 ? 2.260 -4.411 19.839 1.00 96.69 114 SER A CA 1
ATOM 909 C C . SER A 1 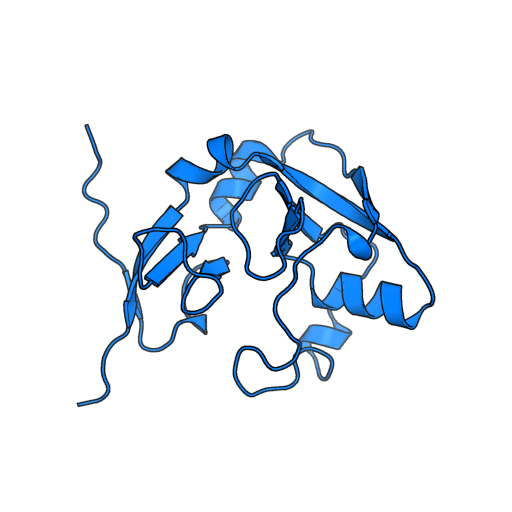114 ? 1.137 -5.397 20.194 1.00 96.69 114 SER A C 1
ATOM 911 O O . SER A 1 114 ? 0.374 -5.132 21.117 1.00 96.69 114 SER A O 1
ATOM 913 N N . GLY A 1 115 ? 1.011 -6.517 19.474 1.00 98.06 115 GLY A N 1
ATOM 914 C CA . GLY A 1 115 ? 0.003 -7.548 19.737 1.00 98.06 115 GLY A CA 1
ATOM 915 C C . GLY A 1 115 ? -1.379 -7.259 19.147 1.00 98.06 115 GLY A C 1
ATOM 916 O O . GLY A 1 115 ? -2.344 -7.918 19.517 1.00 98.06 115 GLY A O 1
ATOM 917 N N . LEU A 1 116 ? -1.499 -6.284 18.241 1.00 98.31 116 LEU A N 1
ATOM 918 C CA . LEU A 1 116 ? -2.754 -6.009 17.545 1.00 98.31 116 LEU A CA 1
ATOM 919 C C . LEU A 1 116 ? -2.873 -6.869 16.285 1.00 98.31 116 LEU A C 1
ATOM 921 O O . LEU A 1 116 ? -1.888 -7.152 15.604 1.00 98.31 116 LEU A O 1
ATOM 925 N N . GLU A 1 117 ? -4.107 -7.224 15.940 1.00 98.25 117 GLU A N 1
ATOM 926 C CA . GLU A 1 117 ? -4.430 -8.049 14.765 1.00 98.25 117 GLU A CA 1
ATOM 927 C C . GLU A 1 117 ? -5.170 -7.271 13.669 1.00 98.25 117 GLU A C 1
ATOM 929 O O . GLU A 1 117 ? -5.453 -7.804 12.595 1.00 98.25 117 GLU A O 1
ATOM 934 N N . ALA A 1 118 ? -5.486 -6.003 13.929 1.00 98.50 118 ALA A N 1
ATOM 935 C CA . ALA A 1 118 ? -6.187 -5.117 13.015 1.00 98.50 118 ALA A CA 1
ATOM 936 C C . ALA A 1 118 ? -5.706 -3.669 13.169 1.00 98.50 118 ALA A C 1
ATOM 938 O O . ALA A 1 118 ? -5.133 -3.282 14.190 1.00 98.50 118 ALA A O 1
ATOM 939 N N . GLY A 1 119 ? -5.958 -2.854 12.147 1.00 98.19 119 GLY A N 1
ATOM 940 C CA . GLY A 1 119 ? -5.566 -1.447 12.114 1.00 98.19 119 GLY A CA 1
ATOM 941 C C . GLY A 1 119 ? -6.485 -0.614 11.230 1.00 98.19 119 GLY A C 1
ATOM 942 O O . GLY A 1 119 ? -7.364 -1.151 10.558 1.00 98.19 119 GLY A O 1
ATOM 943 N N . LYS A 1 120 ? -6.289 0.707 11.246 1.00 98.50 120 LYS A N 1
ATOM 944 C CA . LYS A 1 120 ? -7.056 1.645 10.420 1.00 98.50 120 LYS A CA 1
ATOM 945 C C . LYS A 1 120 ? -6.439 1.797 9.031 1.00 98.50 120 LYS A C 1
ATOM 947 O O . LYS A 1 120 ? -5.235 2.028 8.916 1.00 98.50 120 LYS A O 1
ATOM 952 N N . PHE A 1 121 ? -7.270 1.736 7.993 1.00 98.62 121 PHE A N 1
ATOM 953 C CA . PHE A 1 121 ? -6.859 1.893 6.598 1.00 98.62 121 PHE A CA 1
ATOM 954 C C . PHE A 1 121 ? -7.904 2.651 5.781 1.00 98.62 121 PHE A C 1
ATOM 956 O O . PHE A 1 121 ? -9.102 2.508 6.006 1.00 98.62 121 PHE A O 1
ATOM 963 N N . PHE A 1 122 ? -7.456 3.423 4.798 1.00 98.38 122 PHE A N 1
ATOM 964 C CA . PHE A 1 122 ? -8.321 3.868 3.710 1.00 98.38 122 PHE A CA 1
ATOM 965 C C . PHE A 1 122 ? -8.415 2.756 2.666 1.00 98.38 122 PHE A C 1
ATOM 967 O O . PHE A 1 122 ? -7.385 2.274 2.194 1.00 98.38 122 PHE A O 1
ATOM 974 N N . VAL A 1 123 ? -9.639 2.353 2.322 1.00 98.38 123 VAL A N 1
ATOM 975 C CA . VAL A 1 123 ? -9.907 1.261 1.377 1.00 98.38 123 VAL A CA 1
ATOM 976 C C . VAL A 1 123 ? -10.430 1.826 0.062 1.00 98.38 123 VAL A C 1
ATOM 978 O O . VAL A 1 123 ? -11.492 2.444 0.026 1.00 98.38 123 VAL A O 1
ATOM 981 N N . LEU A 1 124 ? -9.680 1.640 -1.016 1.00 98.12 124 LEU A N 1
ATOM 982 C CA . LEU A 1 124 ? -10.069 2.046 -2.368 1.00 98.12 124 LEU A CA 1
ATOM 983 C C . LEU A 1 124 ? -10.454 0.814 -3.189 1.00 98.12 124 LEU A C 1
ATOM 985 O O . LEU A 1 124 ? -9.876 -0.251 -2.990 1.00 98.12 124 LEU A O 1
ATOM 989 N N . GLU A 1 125 ? -11.394 0.950 -4.120 1.00 97.88 125 GLU A N 1
ATOM 990 C CA . GLU A 1 125 ? -11.733 -0.140 -5.039 1.00 97.88 125 GLU A CA 1
ATOM 991 C C . GLU A 1 125 ? -10.733 -0.196 -6.197 1.00 97.88 125 GLU A C 1
ATOM 993 O O . GLU A 1 125 ? -10.249 0.835 -6.674 1.00 97.88 125 GLU A O 1
ATOM 998 N N . PHE A 1 126 ? -10.414 -1.401 -6.678 1.00 98.00 126 PHE A N 1
ATOM 999 C CA . PHE A 1 126 ? -9.460 -1.560 -7.778 1.00 98.00 126 PHE A CA 1
ATOM 1000 C C . PHE A 1 126 ? -9.898 -0.824 -9.053 1.00 98.00 126 PHE A C 1
ATOM 1002 O O . PHE A 1 126 ? -9.056 -0.240 -9.736 1.00 98.00 126 PHE A O 1
ATOM 1009 N N . GLU A 1 127 ? -11.200 -0.786 -9.340 1.00 96.94 127 GLU A N 1
ATOM 1010 C CA . GLU A 1 127 ? -11.753 -0.063 -10.492 1.00 96.94 127 GLU A CA 1
ATOM 1011 C C . GLU A 1 127 ? -11.416 1.435 -10.463 1.00 96.94 127 GLU A C 1
ATOM 1013 O O . GLU A 1 127 ? -10.959 1.974 -11.472 1.00 96.94 127 GLU A O 1
ATOM 1018 N N . ASP A 1 128 ? -11.522 2.076 -9.296 1.00 95.25 128 ASP A N 1
ATOM 1019 C CA . ASP A 1 128 ? -11.187 3.495 -9.103 1.00 95.25 128 ASP A CA 1
ATOM 1020 C C . ASP A 1 128 ? -9.688 3.772 -9.282 1.00 95.25 128 ASP A C 1
ATOM 1022 O O . ASP A 1 128 ? -9.267 4.882 -9.602 1.00 95.25 128 ASP A O 1
ATOM 1026 N N . CYS A 1 129 ? -8.851 2.754 -9.086 1.00 95.75 129 CYS A N 1
ATOM 1027 C CA . CYS A 1 129 ? -7.405 2.903 -9.157 1.00 95.75 129 CYS A CA 1
ATOM 1028 C C . CYS A 1 129 ? -6.864 2.827 -10.589 1.00 95.75 129 CYS A C 1
ATOM 1030 O O . CYS A 1 129 ? -5.744 3.281 -10.823 1.00 95.75 129 CYS A O 1
ATOM 1032 N N . LYS A 1 130 ? -7.617 2.268 -11.551 1.00 95.19 130 LYS A N 1
ATOM 1033 C CA . LYS A 1 130 ? -7.110 1.920 -12.895 1.00 95.19 130 LYS A CA 1
ATOM 1034 C C . LYS A 1 130 ? -6.496 3.095 -13.653 1.00 95.19 130 LYS A C 1
ATOM 1036 O O . LYS A 1 130 ? -5.488 2.914 -14.330 1.00 95.19 130 LYS A O 1
ATOM 1041 N N . GLU A 1 131 ? -7.059 4.294 -13.521 1.00 94.88 131 GLU A N 1
ATOM 1042 C CA . GLU A 1 131 ? -6.553 5.499 -14.201 1.00 94.88 131 GLU A CA 1
ATOM 1043 C C . GLU A 1 131 ? -5.208 6.009 -13.640 1.00 94.88 131 GLU A C 1
ATOM 1045 O O . GLU A 1 131 ? -4.550 6.841 -14.268 1.00 94.88 131 GLU A O 1
ATOM 1050 N N . PHE A 1 132 ? -4.796 5.505 -12.473 1.00 95.81 132 PHE A N 1
ATOM 1051 C CA . PHE A 1 132 ? -3.552 5.852 -11.781 1.00 95.81 132 PHE A CA 1
ATOM 1052 C C . PHE A 1 132 ? -2.464 4.786 -11.925 1.00 95.81 132 PHE A C 1
ATOM 1054 O O . PHE A 1 132 ? -1.426 4.885 -11.263 1.00 95.81 132 PHE A O 1
ATOM 1061 N N . ILE A 1 133 ? -2.705 3.766 -12.754 1.00 95.62 133 ILE A N 1
ATOM 1062 C CA . ILE A 1 133 ? -1.771 2.669 -12.999 1.00 95.62 133 ILE A CA 1
ATOM 1063 C C . ILE A 1 133 ? -1.048 2.919 -14.314 1.00 95.62 133 ILE A C 1
ATOM 1065 O O . ILE A 1 133 ? -1.649 2.883 -15.390 1.00 95.62 133 ILE A O 1
ATOM 1069 N N . PHE A 1 134 ? 0.260 3.119 -14.220 1.00 94.75 134 PHE A N 1
ATOM 1070 C CA . PHE A 1 134 ? 1.117 3.429 -15.358 1.00 94.75 134 PHE A CA 1
ATOM 1071 C C . PHE A 1 134 ? 2.200 2.373 -15.506 1.00 94.75 134 PHE A C 1
ATOM 1073 O O . PHE A 1 134 ? 2.693 1.838 -14.511 1.00 94.75 134 PHE A O 1
ATOM 1080 N N . ASP A 1 135 ? 2.569 2.087 -16.746 1.00 94.69 135 ASP A N 1
ATOM 1081 C CA . ASP A 1 135 ? 3.690 1.205 -17.038 1.00 94.69 135 ASP A CA 1
ATOM 1082 C C . ASP A 1 135 ? 5.006 1.986 -16.925 1.00 94.69 135 ASP A C 1
ATOM 1084 O O . ASP A 1 135 ? 5.051 3.207 -17.121 1.00 94.69 135 ASP A O 1
ATOM 1088 N N . PHE A 1 136 ? 6.077 1.285 -16.565 1.00 93.56 136 PHE A N 1
ATOM 1089 C CA . PHE A 1 136 ? 7.423 1.849 -16.510 1.00 93.56 136 PHE A CA 1
ATOM 1090 C C . PHE A 1 136 ? 8.442 0.841 -17.043 1.00 93.56 136 PHE A C 1
ATOM 1092 O O . PHE A 1 136 ? 8.170 -0.356 -17.085 1.00 93.56 136 PHE A O 1
ATOM 1099 N N . LEU A 1 137 ? 9.613 1.321 -17.443 1.00 92.75 137 LEU A N 1
ATOM 1100 C CA . LEU A 1 137 ? 10.753 0.506 -17.849 1.00 92.75 137 LEU A CA 1
ATOM 1101 C C . LEU A 1 137 ? 11.871 0.660 -16.824 1.00 92.75 137 LEU A C 1
ATOM 1103 O O . LEU A 1 137 ? 12.056 1.739 -16.256 1.00 92.75 137 LEU A O 1
ATOM 1107 N N . VAL A 1 138 ? 12.604 -0.426 -16.597 1.00 90.38 138 VAL A N 1
ATOM 1108 C CA . VAL A 1 138 ? 13.838 -0.404 -15.811 1.00 90.38 138 VAL A CA 1
ATOM 1109 C C . VAL A 1 138 ? 15.000 -0.284 -16.790 1.00 90.38 138 VAL A C 1
ATOM 1111 O O . VAL A 1 138 ? 15.057 -1.053 -17.746 1.00 90.38 138 VAL A O 1
ATOM 1114 N N . GLU A 1 139 ? 15.873 0.699 -16.588 1.00 88.00 139 GLU A N 1
ATOM 1115 C CA . GLU A 1 139 ? 17.120 0.813 -17.346 1.00 88.00 139 GLU A CA 1
ATOM 1116 C C . GLU A 1 139 ? 17.979 -0.422 -17.047 1.00 88.00 139 GLU A C 1
ATOM 1118 O O . GLU A 1 139 ? 18.215 -0.749 -15.885 1.00 88.00 139 GLU A O 1
ATOM 1123 N N . GLU A 1 140 ? 18.393 -1.146 -18.086 1.00 75.50 140 GLU A N 1
ATOM 1124 C CA . GLU A 1 140 ? 19.380 -2.213 -17.930 1.00 75.50 140 GLU A CA 1
ATOM 1125 C C . GLU A 1 140 ? 20.763 -1.563 -17.824 1.00 75.50 140 GLU A C 1
ATOM 1127 O O . GLU A 1 140 ? 21.127 -0.750 -18.676 1.00 75.50 140 GLU A O 1
ATOM 1132 N N . ASP A 1 141 ? 21.519 -1.901 -16.776 1.00 59.28 141 ASP A N 1
ATOM 1133 C CA . ASP A 1 141 ? 22.927 -1.518 -16.663 1.00 59.28 141 ASP A CA 1
ATOM 1134 C C . ASP A 1 141 ? 23.699 -2.168 -17.831 1.00 59.28 141 ASP A C 1
ATOM 1136 O O . ASP A 1 141 ? 23.986 -3.367 -17.800 1.00 59.28 141 ASP A O 1
ATOM 1140 N N . THR A 1 142 ? 23.986 -1.399 -18.886 1.00 45.12 142 THR A N 1
ATOM 1141 C CA . THR A 1 142 ? 24.953 -1.764 -19.943 1.00 45.12 142 THR A CA 1
ATOM 1142 C C . THR A 1 142 ? 26.388 -1.600 -19.481 1.00 45.12 142 THR A C 1
ATOM 1144 O O . THR A 1 142 ? 26.680 -0.538 -18.883 1.00 45.12 142 THR A O 1
#